Protein AF-A0A947USW7-F1 (afdb_monomer_lite)

pLDDT: mean 79.34, std 12.64, range [55.38, 96.12]

Sequence (102 aa):
MALHPYLFIAAAGLFPRIAQAAEPGRIDAFFGTLNAYLASVIFYDVFPGEPAMPFIVAWLIVGAVYLTFRFSFVNLRMMGHAFAVLRGKYRTADDKGEVSSF

Structure (mmCIF, N/CA/C/O backbone):
data_AF-A0A947USW7-F1
#
_entry.id   AF-A0A947USW7-F1
#
loop_
_atom_site.group_PDB
_atom_site.id
_atom_site.type_symbol
_atom_site.label_atom_id
_atom_site.label_alt_id
_atom_site.label_comp_id
_atom_site.label_asym_id
_atom_site.label_entity_id
_atom_site.label_seq_id
_atom_site.pdbx_PDB_ins_code
_atom_site.Cartn_x
_atom_site.Cartn_y
_atom_site.Cartn_z
_atom_site.occupancy
_atom_site.B_iso_or_equiv
_atom_site.auth_seq_id
_atom_site.auth_comp_id
_atom_site.auth_asym_id
_atom_site.auth_atom_id
_atom_site.pdbx_PDB_model_num
ATOM 1 N N . MET A 1 1 ? 36.532 47.144 -0.144 1.00 55.38 1 MET A N 1
ATOM 2 C CA . MET A 1 1 ? 35.428 46.281 0.331 1.00 55.38 1 MET A CA 1
ATOM 3 C C . MET A 1 1 ? 34.569 45.858 -0.867 1.00 55.38 1 MET A C 1
ATOM 5 O O . MET A 1 1 ? 33.548 46.476 -1.105 1.00 55.38 1 MET A O 1
ATOM 9 N N . ALA A 1 2 ? 35.015 44.891 -1.688 1.00 55.69 2 ALA A N 1
ATOM 10 C CA . ALA A 1 2 ? 34.257 44.421 -2.871 1.00 55.69 2 ALA A CA 1
ATOM 11 C C . ALA A 1 2 ? 34.684 43.024 -3.397 1.00 55.69 2 ALA A C 1
ATOM 13 O O . ALA A 1 2 ? 34.454 42.705 -4.556 1.00 55.69 2 ALA A O 1
ATOM 14 N N . LEU A 1 3 ? 35.332 42.186 -2.575 1.00 59.91 3 LEU A N 1
ATOM 15 C CA . LEU A 1 3 ? 35.918 40.903 -3.020 1.00 59.91 3 LEU A CA 1
ATOM 16 C C . LEU A 1 3 ? 35.117 39.651 -2.607 1.00 59.91 3 LEU A C 1
ATOM 18 O O . LEU A 1 3 ? 35.473 38.542 -2.979 1.00 59.91 3 LEU A O 1
ATOM 22 N N . HIS A 1 4 ? 34.007 39.814 -1.882 1.00 64.25 4 HIS A N 1
ATOM 23 C CA . HIS A 1 4 ? 33.208 38.702 -1.350 1.00 64.25 4 HIS A CA 1
ATOM 24 C C . HIS A 1 4 ? 32.132 38.067 -2.276 1.00 64.25 4 HIS A C 1
ATOM 26 O O . HIS A 1 4 ? 31.791 36.908 -2.027 1.00 64.25 4 HIS A O 1
ATOM 32 N N . PRO A 1 5 ? 31.572 38.726 -3.321 1.00 62.72 5 PRO A N 1
ATOM 33 C CA . PRO A 1 5 ? 30.439 38.153 -4.066 1.00 62.72 5 PRO A CA 1
ATOM 34 C C . PRO A 1 5 ? 30.845 37.021 -5.025 1.00 62.72 5 PRO A C 1
ATOM 36 O O . PRO A 1 5 ? 30.076 36.087 -5.241 1.00 62.72 5 PRO A O 1
ATOM 39 N N . TYR A 1 6 ? 32.075 37.044 -5.549 1.00 65.38 6 TYR A N 1
ATOM 40 C CA . TYR A 1 6 ? 32.570 36.017 -6.473 1.00 65.38 6 TYR A CA 1
ATOM 41 C C . TYR A 1 6 ? 32.886 34.683 -5.783 1.00 65.38 6 TYR A C 1
ATOM 43 O O . TYR A 1 6 ? 32.704 33.628 -6.384 1.00 65.38 6 TYR A O 1
ATOM 51 N N . LEU A 1 7 ? 33.287 34.711 -4.507 1.00 65.25 7 LEU A N 1
ATOM 52 C CA . LEU A 1 7 ? 33.501 33.503 -3.700 1.00 65.25 7 LEU A CA 1
ATOM 53 C C . LEU A 1 7 ? 32.198 32.728 -3.472 1.00 65.25 7 LEU A C 1
ATOM 55 O O . LEU A 1 7 ? 32.205 31.501 -3.483 1.00 65.25 7 LEU A O 1
ATOM 59 N N . PHE A 1 8 ? 31.075 33.435 -3.319 1.00 62.22 8 PHE A N 1
ATOM 60 C CA . PHE A 1 8 ? 29.766 32.813 -3.118 1.00 62.22 8 PHE A CA 1
ATOM 61 C C . PHE A 1 8 ? 29.252 32.137 -4.400 1.00 62.22 8 PHE A C 1
ATOM 63 O O . PHE A 1 8 ? 28.733 31.025 -4.348 1.00 62.22 8 PHE A O 1
ATOM 70 N N . ILE A 1 9 ? 29.470 32.763 -5.563 1.00 65.75 9 ILE A N 1
ATOM 71 C CA . ILE A 1 9 ? 29.118 32.195 -6.877 1.00 65.75 9 ILE A CA 1
ATOM 72 C C . ILE A 1 9 ? 30.019 30.997 -7.220 1.00 65.75 9 ILE A C 1
ATOM 74 O O . ILE A 1 9 ? 29.527 29.970 -7.690 1.00 65.75 9 ILE A O 1
ATOM 78 N N . ALA A 1 10 ? 31.320 31.084 -6.929 1.00 65.25 10 ALA A N 1
ATOM 79 C CA . ALA A 1 10 ? 32.250 29.971 -7.113 1.00 65.25 10 ALA A CA 1
ATOM 80 C C . ALA A 1 10 ? 31.905 28.776 -6.204 1.00 65.25 10 ALA A C 1
ATOM 82 O O . ALA A 1 10 ? 31.890 27.639 -6.672 1.00 65.25 10 ALA A O 1
ATOM 83 N N . ALA A 1 11 ? 31.557 29.022 -4.935 1.00 63.72 11 ALA A N 1
ATOM 84 C CA . ALA A 1 11 ? 31.110 27.981 -4.010 1.00 63.72 11 ALA A CA 1
ATOM 85 C C . ALA A 1 11 ? 29.785 27.338 -4.460 1.00 63.72 11 ALA A C 1
ATOM 87 O O . ALA A 1 11 ? 29.683 26.112 -4.477 1.00 63.72 11 ALA A O 1
ATOM 88 N N . ALA A 1 12 ? 28.803 28.131 -4.906 1.00 66.00 12 ALA A N 1
ATOM 89 C CA . ALA A 1 12 ? 27.515 27.635 -5.401 1.00 66.00 12 ALA A CA 1
ATOM 90 C C . ALA A 1 12 ? 27.641 26.737 -6.649 1.00 66.00 12 ALA A C 1
ATOM 92 O O . ALA A 1 12 ? 26.852 25.811 -6.813 1.00 66.00 12 ALA A O 1
ATOM 93 N N . GLY A 1 13 ? 28.646 26.965 -7.503 1.00 66.81 13 GLY A N 1
ATOM 94 C CA . GLY A 1 13 ? 28.968 26.078 -8.629 1.00 66.81 13 GLY A CA 1
ATOM 95 C C . GLY A 1 13 ? 29.746 24.815 -8.233 1.00 66.81 13 GLY A C 1
ATOM 96 O O . GLY A 1 13 ? 29.678 23.809 -8.940 1.00 66.81 13 GLY A O 1
ATOM 97 N N . LEU A 1 14 ? 30.459 24.845 -7.101 1.00 65.81 14 LEU A N 1
ATOM 98 C CA . LEU A 1 14 ? 31.251 23.724 -6.585 1.00 65.81 14 LEU A CA 1
ATOM 99 C C . LEU A 1 14 ? 30.395 22.721 -5.794 1.00 65.81 14 LEU A C 1
ATOM 101 O O . LEU A 1 14 ? 30.595 21.516 -5.919 1.00 65.81 14 LEU A O 1
ATOM 105 N N . PHE A 1 15 ? 29.404 23.196 -5.032 1.00 62.38 15 PHE A N 1
ATOM 106 C CA . PHE A 1 15 ? 28.475 22.356 -4.260 1.00 62.38 15 PHE A CA 1
ATOM 107 C C . PHE A 1 15 ? 27.801 21.228 -5.072 1.00 62.38 15 PHE A C 1
ATOM 109 O O . PHE A 1 15 ? 27.897 20.074 -4.650 1.00 62.38 15 PHE A O 1
ATOM 116 N N . PRO A 1 16 ? 27.182 21.482 -6.246 1.00 66.94 16 PRO A N 1
ATOM 117 C CA . PRO A 1 16 ? 26.586 20.415 -7.054 1.00 66.94 16 PRO A CA 1
ATOM 118 C C . PRO A 1 16 ? 27.631 19.448 -7.632 1.00 66.94 16 PRO A C 1
ATOM 120 O O . PRO A 1 16 ? 27.325 18.282 -7.861 1.00 66.94 16 PRO A O 1
ATOM 123 N N . ARG A 1 17 ? 28.884 19.890 -7.818 1.00 61.47 17 ARG A N 1
ATOM 124 C CA . ARG A 1 17 ? 29.983 19.044 -8.316 1.00 61.47 17 ARG A CA 1
ATOM 125 C C . ARG A 1 17 ? 30.504 18.081 -7.250 1.00 61.47 17 ARG A C 1
ATOM 127 O O . ARG A 1 17 ? 30.859 16.959 -7.589 1.00 61.47 17 ARG A O 1
ATOM 134 N N . ILE A 1 18 ? 30.508 18.491 -5.980 1.00 63.03 18 ILE A N 1
ATOM 135 C CA . ILE A 1 18 ? 30.887 17.630 -4.847 1.00 63.03 18 ILE A CA 1
ATOM 136 C C . ILE A 1 18 ? 29.738 16.664 -4.504 1.00 63.03 18 ILE A C 1
ATOM 138 O O . ILE A 1 18 ? 29.987 15.497 -4.216 1.00 63.03 18 ILE A O 1
ATOM 142 N N . ALA A 1 19 ? 28.481 17.112 -4.616 1.00 60.62 19 ALA A N 1
ATOM 143 C CA . ALA A 1 19 ? 27.301 16.260 -4.437 1.00 60.62 19 ALA A CA 1
ATOM 144 C C . ALA A 1 19 ? 27.177 15.165 -5.516 1.00 60.62 19 ALA A C 1
ATOM 146 O O . ALA A 1 19 ? 26.724 14.070 -5.210 1.00 60.62 19 ALA A O 1
ATOM 147 N N . GLN A 1 20 ? 27.624 15.433 -6.751 1.00 59.31 20 GLN A N 1
ATOM 148 C CA . GLN A 1 20 ? 27.728 14.425 -7.818 1.00 59.31 20 GLN A CA 1
ATOM 149 C C . GLN A 1 20 ? 28.918 13.459 -7.662 1.00 59.31 20 GLN A C 1
ATOM 151 O O . GLN A 1 20 ? 28.932 12.437 -8.339 1.00 59.31 20 GLN A O 1
ATOM 156 N N . ALA A 1 21 ? 29.916 13.785 -6.831 1.00 57.69 21 ALA A N 1
ATOM 157 C CA . ALA A 1 21 ? 31.139 12.992 -6.649 1.00 57.69 21 ALA A CA 1
ATOM 158 C C . ALA A 1 21 ? 31.119 12.092 -5.399 1.00 57.69 21 ALA A C 1
ATOM 160 O O . ALA A 1 21 ? 31.911 11.155 -5.300 1.00 57.69 21 ALA A O 1
ATOM 161 N N . ALA A 1 22 ? 30.222 12.345 -4.440 1.00 59.03 22 ALA A N 1
ATOM 162 C CA . ALA A 1 22 ? 29.776 11.287 -3.539 1.00 59.03 22 ALA A CA 1
ATOM 163 C C . ALA A 1 22 ? 29.033 10.291 -4.430 1.00 59.03 22 ALA A C 1
ATOM 165 O O . ALA A 1 22 ? 28.107 10.721 -5.089 1.00 59.03 22 ALA A O 1
ATOM 166 N N . GLU A 1 23 ? 29.489 9.043 -4.546 1.00 65.25 23 GLU A N 1
ATOM 167 C CA . GLU A 1 23 ? 29.075 8.070 -5.573 1.00 65.25 23 GLU A CA 1
ATOM 168 C C . GLU A 1 23 ? 27.777 7.314 -5.205 1.00 65.25 23 GLU A C 1
ATOM 170 O O . GLU A 1 23 ? 27.851 6.255 -4.570 1.00 65.25 23 GLU A O 1
ATOM 175 N N . PRO A 1 24 ? 26.579 7.761 -5.633 1.00 62.31 24 PRO A N 1
ATOM 176 C CA . PRO A 1 24 ? 25.394 6.921 -5.649 1.00 62.31 24 PRO A CA 1
ATOM 177 C C . PRO A 1 24 ? 25.412 5.974 -6.863 1.00 62.31 24 PRO A C 1
ATOM 179 O O . PRO A 1 24 ? 24.736 4.957 -6.837 1.00 62.31 24 PRO A O 1
ATOM 182 N N . GLY A 1 25 ? 26.269 6.194 -7.872 1.00 72.44 25 GLY A N 1
ATOM 183 C CA . GLY A 1 25 ? 26.215 5.497 -9.165 1.00 72.44 25 GLY A CA 1
ATOM 184 C C . GLY A 1 25 ? 26.252 3.963 -9.106 1.00 72.44 25 GLY A C 1
ATOM 185 O O . GLY A 1 25 ? 25.488 3.304 -9.810 1.00 72.44 25 GLY A O 1
ATOM 186 N N . ARG A 1 26 ? 27.082 3.356 -8.245 1.00 80.94 26 ARG A N 1
ATOM 187 C CA . ARG A 1 26 ? 27.115 1.883 -8.098 1.00 80.94 26 ARG A CA 1
ATOM 188 C C . ARG A 1 26 ? 25.898 1.337 -7.350 1.00 80.94 26 ARG A C 1
ATOM 190 O O . ARG A 1 26 ? 25.435 0.240 -7.658 1.00 80.94 26 ARG A O 1
ATOM 197 N N . ILE A 1 27 ? 25.408 2.086 -6.365 1.00 86.94 27 ILE A N 1
ATOM 198 C CA . ILE A 1 27 ? 24.217 1.724 -5.595 1.00 86.94 27 ILE A CA 1
ATOM 199 C C . ILE A 1 27 ? 22.994 1.853 -6.510 1.00 86.94 27 ILE A C 1
ATOM 201 O O . ILE A 1 27 ? 22.254 0.887 -6.672 1.00 86.94 27 ILE A O 1
ATOM 205 N N . ASP A 1 28 ? 22.862 2.973 -7.213 1.00 89.19 28 ASP A N 1
ATOM 206 C CA . ASP A 1 28 ? 21.810 3.236 -8.192 1.00 89.19 28 ASP A CA 1
ATOM 207 C C . ASP A 1 28 ? 21.794 2.197 -9.318 1.00 89.19 28 ASP A C 1
ATOM 209 O O . ASP A 1 28 ? 20.727 1.723 -9.693 1.00 89.19 28 ASP A O 1
ATOM 213 N N . ALA A 1 29 ? 22.956 1.779 -9.835 1.00 88.94 29 ALA A N 1
ATOM 214 C CA . ALA A 1 29 ? 23.034 0.746 -10.871 1.00 88.94 29 ALA A CA 1
ATOM 215 C C . ALA A 1 29 ? 22.584 -0.638 -10.364 1.00 88.94 29 ALA A C 1
ATOM 217 O O . ALA A 1 29 ? 21.866 -1.363 -11.063 1.00 88.94 29 ALA A O 1
ATOM 218 N N . PHE A 1 30 ? 22.974 -1.004 -9.138 1.00 90.31 30 PHE A N 1
ATOM 219 C CA . PHE A 1 30 ? 22.534 -2.245 -8.498 1.00 90.31 30 PHE A CA 1
ATOM 220 C C . PHE A 1 30 ? 21.021 -2.236 -8.253 1.00 90.31 30 PHE A C 1
ATOM 222 O O . PHE A 1 30 ? 20.315 -3.144 -8.700 1.00 90.31 30 PHE A O 1
ATOM 229 N N . PHE A 1 31 ? 20.509 -1.183 -7.611 1.00 92.06 31 PHE A N 1
ATOM 230 C CA . PHE A 1 31 ? 19.078 -1.025 -7.360 1.00 92.06 31 PHE A CA 1
ATOM 231 C C . PHE A 1 31 ? 18.281 -0.884 -8.657 1.00 92.06 31 PHE A C 1
ATOM 233 O O . PHE A 1 31 ? 17.185 -1.425 -8.738 1.00 92.06 31 PHE A O 1
ATOM 240 N N . GLY A 1 32 ? 18.830 -0.251 -9.692 1.00 92.50 32 GLY A N 1
ATOM 241 C CA . GLY A 1 32 ? 18.217 -0.158 -11.015 1.00 92.50 32 GLY A CA 1
ATOM 242 C C . GLY A 1 32 ? 18.056 -1.525 -11.679 1.00 92.50 32 GLY A C 1
ATOM 243 O O . GLY A 1 32 ? 16.982 -1.833 -12.190 1.00 92.50 32 GLY A O 1
ATOM 244 N N . THR A 1 33 ? 19.080 -2.380 -11.602 1.00 93.06 33 THR A N 1
ATOM 245 C CA . THR A 1 33 ? 19.028 -3.753 -12.138 1.00 93.06 33 THR A CA 1
ATOM 246 C C . THR A 1 33 ? 18.009 -4.609 -11.388 1.00 93.06 33 THR A C 1
ATOM 248 O O . THR A 1 33 ? 17.192 -5.292 -12.008 1.00 93.06 33 THR A O 1
ATOM 251 N N . LEU A 1 34 ? 18.014 -4.545 -10.052 1.00 92.19 34 LEU A N 1
ATOM 252 C CA . LEU A 1 34 ? 17.019 -5.242 -9.238 1.00 92.19 34 LEU A CA 1
ATOM 253 C C . LEU A 1 34 ? 15.609 -4.733 -9.529 1.00 92.19 34 LEU A C 1
ATOM 255 O O . LEU A 1 34 ? 14.703 -5.530 -9.754 1.00 92.19 34 LEU A O 1
ATOM 259 N N . ASN A 1 35 ? 15.427 -3.415 -9.567 1.00 94.00 35 ASN A N 1
ATOM 260 C CA . ASN A 1 35 ? 14.136 -2.804 -9.836 1.00 94.00 35 ASN A CA 1
ATOM 261 C C . ASN A 1 35 ? 13.617 -3.189 -11.223 1.00 94.00 35 ASN A C 1
ATOM 263 O O . ASN A 1 35 ? 12.437 -3.477 -11.347 1.00 94.00 35 ASN A O 1
ATOM 267 N N . ALA A 1 36 ? 14.472 -3.275 -12.245 1.00 92.00 36 ALA A N 1
ATOM 268 C CA . ALA A 1 36 ? 14.064 -3.730 -13.573 1.00 92.00 36 ALA A CA 1
ATOM 269 C C . ALA A 1 36 ? 13.525 -5.172 -13.556 1.00 92.00 36 ALA A C 1
ATOM 271 O O . ALA A 1 36 ? 12.503 -5.459 -14.183 1.00 92.00 36 ALA A O 1
ATOM 272 N N . TYR A 1 37 ? 14.170 -6.067 -12.801 1.00 92.81 37 TYR A N 1
ATOM 273 C CA . TYR A 1 37 ? 13.708 -7.447 -12.642 1.00 92.81 37 TYR A CA 1
ATOM 274 C C . TYR A 1 37 ? 12.412 -7.539 -11.826 1.00 92.81 37 TYR A C 1
ATOM 276 O O . TYR A 1 37 ? 11.491 -8.261 -12.195 1.00 92.81 37 TYR A O 1
ATOM 284 N N . LEU A 1 38 ? 12.307 -6.795 -10.723 1.00 92.19 38 LEU A N 1
ATOM 285 C CA . LEU A 1 38 ? 11.086 -6.771 -9.918 1.00 92.19 38 LEU A CA 1
ATOM 286 C C . LEU A 1 38 ? 9.926 -6.157 -10.705 1.00 92.19 38 LEU A C 1
ATOM 288 O O . LEU A 1 38 ? 8.814 -6.679 -10.662 1.00 92.19 38 LEU A O 1
ATOM 292 N N . ALA A 1 39 ? 10.183 -5.077 -11.442 1.00 90.81 39 ALA A N 1
ATOM 293 C CA . ALA A 1 39 ? 9.170 -4.376 -12.209 1.00 90.81 39 ALA A CA 1
ATOM 294 C C . ALA A 1 39 ? 8.572 -5.264 -13.304 1.00 90.81 39 ALA A C 1
ATOM 296 O O . ALA A 1 39 ? 7.357 -5.252 -13.481 1.00 90.81 39 ALA A O 1
ATOM 297 N N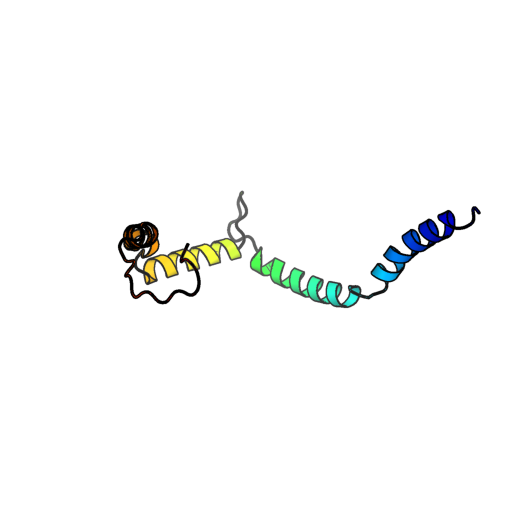 . SER A 1 40 ? 9.383 -6.075 -13.990 1.00 90.12 40 SER A N 1
ATOM 298 C CA . SER A 1 40 ? 8.879 -6.974 -15.034 1.00 90.12 40 SER A CA 1
ATOM 299 C C . SER A 1 40 ? 7.930 -8.048 -14.495 1.00 90.12 40 SER A C 1
ATOM 301 O O . SER A 1 40 ? 7.007 -8.442 -15.199 1.00 90.12 40 SER A O 1
ATOM 303 N N . VAL A 1 41 ? 8.117 -8.490 -13.247 1.00 90.31 41 VAL A N 1
ATOM 304 C CA . VAL A 1 41 ? 7.262 -9.494 -12.594 1.00 90.31 41 VAL A CA 1
ATOM 305 C C . VAL A 1 41 ? 6.032 -8.850 -11.947 1.00 90.31 41 VAL A C 1
ATOM 307 O O . VAL A 1 41 ? 4.911 -9.315 -12.133 1.00 90.31 41 VAL A O 1
ATOM 310 N N . ILE A 1 42 ? 6.224 -7.774 -11.180 1.00 90.56 42 ILE A N 1
ATOM 311 C CA . ILE A 1 42 ? 5.175 -7.113 -10.382 1.00 90.56 42 ILE A CA 1
ATOM 312 C C . ILE A 1 42 ? 4.200 -6.340 -11.279 1.00 90.56 42 ILE A C 1
ATOM 314 O O . ILE A 1 42 ? 2.991 -6.351 -11.024 1.00 90.56 42 ILE A O 1
ATOM 318 N N . PHE A 1 43 ? 4.716 -5.694 -12.330 1.00 90.69 43 PHE A N 1
ATOM 319 C CA . PHE A 1 43 ? 3.930 -4.939 -13.310 1.00 90.69 43 PHE A CA 1
ATOM 320 C C . PHE A 1 43 ? 3.661 -5.722 -14.597 1.00 90.69 43 PHE A C 1
ATOM 322 O O . PHE A 1 43 ? 3.268 -5.127 -15.598 1.00 90.69 43 PHE A O 1
ATOM 329 N N . TYR A 1 44 ? 3.832 -7.047 -14.576 1.00 89.88 44 TYR A N 1
ATOM 330 C CA . TYR A 1 44 ? 3.327 -7.899 -15.646 1.00 89.88 44 TYR A CA 1
ATOM 331 C C . TYR A 1 44 ? 1.808 -7.728 -15.761 1.00 89.88 44 TYR A C 1
ATOM 333 O O . TYR A 1 44 ? 1.098 -7.844 -14.759 1.00 89.88 44 TYR A O 1
ATOM 341 N N . ASP A 1 45 ? 1.314 -7.438 -16.962 1.00 89.19 45 ASP A N 1
ATOM 342 C CA . ASP A 1 45 ? -0.117 -7.284 -17.207 1.00 89.19 45 ASP A CA 1
ATOM 343 C C . ASP A 1 45 ? -0.788 -8.657 -17.286 1.00 89.19 45 ASP A C 1
ATOM 345 O O . ASP A 1 45 ? -0.464 -9.480 -18.145 1.00 89.19 45 ASP A O 1
ATOM 349 N N . VAL A 1 46 ? -1.712 -8.913 -16.363 1.00 86.06 46 VAL A N 1
ATOM 350 C CA . VAL A 1 46 ? -2.448 -10.183 -16.295 1.00 86.06 46 VAL A CA 1
ATOM 351 C C . VAL A 1 46 ? -3.745 -10.170 -17.093 1.00 86.06 46 VAL A C 1
ATOM 353 O O . VAL A 1 46 ? -4.314 -11.239 -17.324 1.00 86.06 46 VAL A O 1
ATOM 356 N N . PHE A 1 47 ? -4.235 -8.998 -17.503 1.00 82.62 47 PHE A N 1
ATOM 357 C CA . PHE A 1 47 ? -5.485 -8.878 -18.242 1.00 82.62 47 PHE A CA 1
ATOM 358 C C . PHE A 1 47 ? -5.244 -8.096 -19.535 1.00 82.62 47 PHE A C 1
ATOM 360 O O . PHE A 1 47 ? -5.227 -6.870 -19.496 1.00 82.62 47 PHE A O 1
ATOM 367 N N . PRO A 1 48 ? -5.070 -8.775 -20.688 1.00 72.50 48 PRO A N 1
ATOM 368 C CA . PRO A 1 48 ? -4.826 -8.093 -21.952 1.00 72.50 48 PRO A CA 1
ATOM 369 C C . PRO A 1 48 ? -6.082 -7.313 -22.378 1.00 72.50 48 PRO A C 1
ATOM 371 O O . PRO A 1 48 ? -7.012 -7.868 -22.963 1.00 72.50 48 PRO A O 1
ATOM 374 N N . GLY A 1 49 ? -6.112 -6.022 -22.053 1.00 76.06 49 GLY A N 1
ATOM 375 C CA . GLY A 1 49 ? -7.191 -5.081 -22.345 1.00 76.06 49 GLY A CA 1
ATOM 376 C C . GLY A 1 49 ? -6.933 -3.731 -21.671 1.00 76.06 49 GLY A C 1
ATOM 377 O O . GLY A 1 49 ? -6.141 -3.644 -20.741 1.00 76.06 49 GLY A O 1
ATOM 378 N N . GLU A 1 50 ? -7.582 -2.660 -22.132 1.00 80.00 50 GLU A N 1
ATOM 379 C CA . GLU A 1 50 ? -7.565 -1.393 -21.394 1.00 80.00 50 GLU A CA 1
ATOM 380 C C . GLU A 1 50 ? -8.703 -1.370 -20.362 1.00 80.00 50 GLU A C 1
ATOM 382 O O . GLU A 1 50 ? -9.857 -1.607 -20.733 1.00 80.00 50 GLU A O 1
ATOM 387 N N . PRO A 1 51 ? -8.424 -1.060 -19.082 1.00 78.88 51 PRO A N 1
ATOM 388 C CA . PRO A 1 51 ? -7.125 -0.697 -18.502 1.00 78.88 51 PRO A CA 1
ATOM 389 C C . PRO A 1 51 ? -6.232 -1.910 -18.174 1.00 78.88 51 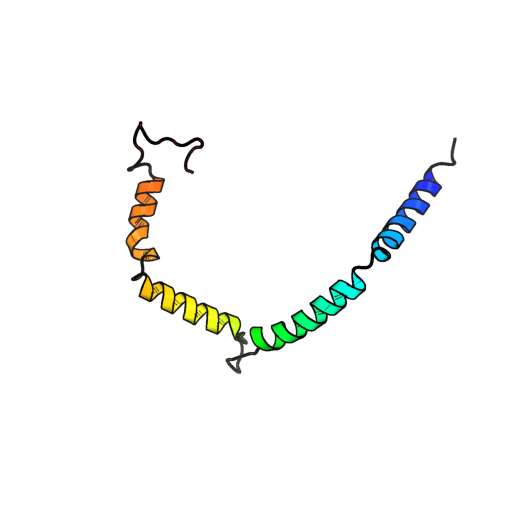PRO A C 1
ATOM 391 O O . PRO A 1 51 ? -6.721 -2.919 -17.669 1.00 78.88 51 PRO A O 1
ATOM 394 N N . ALA A 1 52 ? -4.917 -1.758 -18.380 1.00 79.88 52 ALA A N 1
ATOM 395 C CA . ALA A 1 52 ? -3.918 -2.752 -17.983 1.00 79.88 52 ALA A CA 1
ATOM 396 C C . ALA A 1 52 ? -4.000 -3.016 -16.472 1.00 79.88 52 ALA A C 1
ATOM 398 O O . ALA A 1 52 ? -4.038 -2.070 -15.673 1.00 79.88 52 ALA A O 1
ATOM 399 N N . MET A 1 53 ? -4.008 -4.289 -16.069 1.00 87.62 53 MET A N 1
ATOM 400 C CA . MET A 1 53 ? -4.074 -4.681 -14.661 1.00 87.62 53 MET A CA 1
ATOM 401 C C . MET A 1 53 ? -2.740 -5.312 -14.246 1.00 87.62 53 MET A C 1
ATOM 403 O O . MET A 1 53 ? -2.494 -6.477 -14.562 1.00 87.62 53 MET A O 1
ATOM 407 N N . PRO A 1 54 ? -1.884 -4.590 -13.495 1.00 90.75 54 PRO A N 1
ATOM 408 C CA . PRO A 1 54 ? -0.643 -5.156 -12.979 1.00 90.75 54 PRO A CA 1
ATOM 409 C C . PRO A 1 54 ? -0.903 -6.395 -12.112 1.00 90.75 54 PRO A C 1
ATOM 411 O O . PRO A 1 54 ? -1.812 -6.389 -11.275 1.00 90.75 54 PRO A O 1
ATOM 414 N N . PHE A 1 55 ? -0.064 -7.423 -12.237 1.00 92.00 55 PHE A N 1
ATOM 415 C CA . PHE A 1 55 ? -0.133 -8.656 -11.444 1.00 92.00 55 PHE A CA 1
ATOM 416 C C . PHE A 1 55 ? -0.257 -8.388 -9.939 1.00 92.00 55 PHE A C 1
ATOM 418 O O . PHE A 1 55 ? -1.066 -9.017 -9.252 1.00 92.00 55 PHE A O 1
ATOM 425 N N . ILE A 1 56 ? 0.494 -7.411 -9.422 1.00 93.94 56 ILE A N 1
ATOM 426 C CA . ILE A 1 56 ? 0.435 -7.047 -8.004 1.00 93.94 56 ILE A CA 1
ATOM 427 C C . ILE A 1 56 ? -0.963 -6.612 -7.559 1.00 93.94 56 ILE A C 1
ATOM 429 O O . ILE A 1 56 ? -1.377 -6.947 -6.454 1.00 93.94 56 ILE A O 1
ATOM 433 N N . VAL A 1 57 ? -1.725 -5.926 -8.413 1.00 93.38 57 VAL A N 1
ATOM 434 C CA . VAL A 1 57 ? -3.095 -5.503 -8.095 1.00 93.38 57 VAL A CA 1
ATOM 435 C C . VAL A 1 57 ? -3.994 -6.726 -7.949 1.00 93.38 57 VAL A C 1
ATOM 437 O O . VAL A 1 57 ? -4.713 -6.840 -6.958 1.00 93.38 57 VAL A O 1
ATOM 440 N N . ALA A 1 58 ? -3.898 -7.682 -8.877 1.00 92.19 58 ALA A N 1
ATOM 441 C CA . ALA A 1 58 ? -4.639 -8.938 -8.796 1.00 92.19 58 ALA A CA 1
ATOM 442 C C . ALA A 1 58 ? -4.297 -9.717 -7.515 1.00 92.19 58 ALA A C 1
ATOM 444 O O . ALA A 1 58 ? -5.191 -10.181 -6.805 1.00 92.19 58 ALA A O 1
ATOM 445 N N . TRP A 1 59 ? -3.009 -9.797 -7.170 1.00 94.56 59 TRP A N 1
ATOM 446 C CA . TRP A 1 59 ? -2.544 -10.437 -5.940 1.00 94.56 59 TRP A CA 1
ATOM 447 C C . TRP A 1 59 ? -3.088 -9.755 -4.676 1.00 94.56 59 TRP A C 1
ATOM 449 O O . TRP A 1 59 ? -3.551 -10.426 -3.7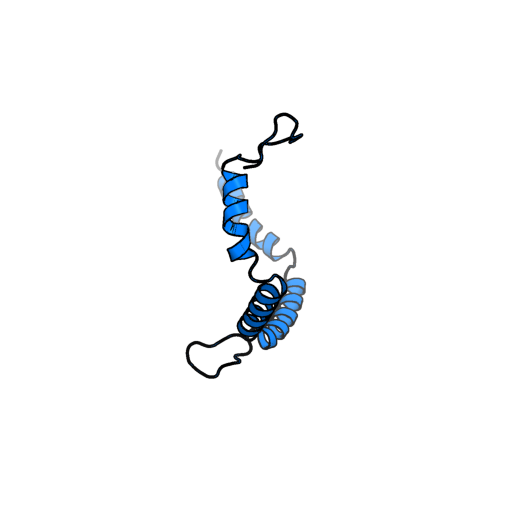50 1.00 94.56 59 TRP A O 1
ATOM 459 N N . LEU A 1 60 ? -3.093 -8.420 -4.643 1.00 95.31 60 LEU A N 1
ATOM 460 C CA . LEU A 1 60 ? -3.644 -7.652 -3.526 1.00 95.31 60 LEU A CA 1
ATOM 461 C C . LEU A 1 60 ? -5.156 -7.844 -3.383 1.00 95.31 60 LEU A C 1
ATOM 463 O O . LEU A 1 60 ? -5.637 -7.941 -2.256 1.00 95.31 60 LEU A O 1
ATOM 467 N N . ILE A 1 61 ? -5.899 -7.962 -4.487 1.00 94.56 61 ILE A N 1
ATOM 468 C CA . ILE A 1 61 ? -7.334 -8.285 -4.451 1.00 94.56 61 ILE A CA 1
ATOM 469 C C . ILE A 1 61 ? -7.545 -9.666 -3.828 1.00 94.56 61 ILE A C 1
ATOM 471 O O . ILE A 1 61 ? -8.363 -9.802 -2.920 1.00 94.56 61 ILE A O 1
ATOM 475 N N . VAL A 1 62 ? -6.781 -10.677 -4.249 1.00 95.62 62 VAL A N 1
ATOM 476 C CA . VAL A 1 62 ? -6.852 -12.026 -3.660 1.00 95.62 62 VAL A CA 1
ATOM 477 C C . VAL A 1 62 ? -6.563 -11.978 -2.158 1.00 95.62 62 VAL A C 1
ATOM 479 O O . VAL A 1 62 ? -7.328 -12.536 -1.368 1.00 95.62 62 VAL A O 1
ATOM 482 N N . GLY A 1 63 ? -5.513 -11.263 -1.746 1.00 96.12 63 GLY A N 1
ATOM 483 C CA . GLY A 1 63 ? -5.180 -11.062 -0.336 1.00 96.12 63 GLY A CA 1
ATOM 484 C C . GLY A 1 63 ? -6.293 -10.356 0.442 1.00 96.12 63 GLY A C 1
ATOM 485 O O . GLY A 1 63 ? -6.685 -10.815 1.515 1.00 96.12 63 GLY A O 1
ATOM 486 N N . ALA A 1 64 ? -6.855 -9.281 -0.112 1.00 94.12 64 ALA A N 1
ATOM 487 C CA . ALA A 1 64 ? -7.952 -8.537 0.497 1.00 94.12 64 ALA A CA 1
ATOM 488 C C . ALA A 1 64 ? -9.200 -9.411 0.661 1.00 94.12 64 ALA A C 1
ATOM 490 O O . ALA A 1 64 ? -9.812 -9.412 1.729 1.00 94.12 64 ALA A O 1
ATOM 491 N N . VAL A 1 65 ? -9.550 -10.198 -0.355 1.00 95.31 65 VAL A N 1
ATOM 492 C CA . VAL A 1 65 ? -10.689 -11.119 -0.321 1.00 95.31 65 VAL A CA 1
ATOM 493 C C . VAL A 1 65 ? -10.460 -12.214 0.723 1.00 95.31 65 VAL A C 1
ATOM 495 O O . VAL A 1 65 ? -11.316 -12.426 1.585 1.00 95.31 65 VAL A O 1
ATOM 498 N N . TYR A 1 66 ? -9.290 -12.856 0.713 1.00 95.19 66 TYR A N 1
ATOM 499 C CA . TYR A 1 66 ? -8.936 -13.888 1.687 1.00 95.19 66 TYR A CA 1
ATOM 500 C C . TYR A 1 66 ? -8.998 -13.365 3.127 1.00 95.19 66 TYR A C 1
ATOM 502 O O . TYR A 1 66 ? -9.654 -13.975 3.971 1.00 95.19 66 TYR A O 1
ATOM 510 N N . LEU A 1 67 ? -8.372 -12.219 3.411 1.00 93.00 67 LEU A N 1
ATOM 511 C CA . LEU A 1 67 ? -8.393 -11.608 4.743 1.00 93.00 67 LEU A CA 1
ATOM 512 C C . LEU A 1 67 ? -9.810 -11.190 5.152 1.00 93.00 67 LEU A C 1
ATOM 514 O O . LEU A 1 67 ? -10.203 -11.387 6.302 1.00 93.00 67 LEU A O 1
ATOM 518 N N . THR A 1 68 ? -10.602 -10.672 4.213 1.00 91.56 68 THR A N 1
ATOM 519 C CA . THR A 1 68 ? -11.996 -10.277 4.459 1.00 91.56 68 THR A CA 1
ATOM 520 C C . THR A 1 68 ? -12.844 -11.466 4.903 1.00 91.56 68 THR A C 1
ATOM 522 O O . THR A 1 68 ? -13.549 -11.375 5.914 1.00 91.56 68 THR A O 1
ATOM 525 N N . PHE A 1 69 ? -12.735 -12.602 4.208 1.00 92.88 69 PHE A N 1
ATOM 526 C CA . PHE A 1 69 ? -13.436 -13.827 4.591 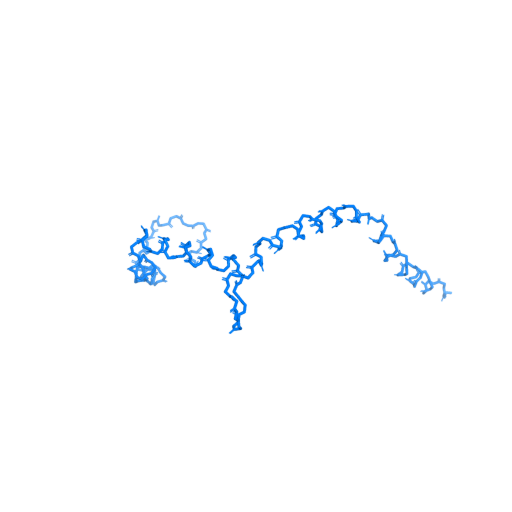1.00 92.88 69 PHE A CA 1
ATOM 527 C C . PHE A 1 69 ? -12.859 -14.450 5.862 1.00 92.88 69 PHE A C 1
ATOM 529 O O . PHE A 1 69 ? -13.618 -14.855 6.743 1.00 92.88 69 PHE A O 1
ATOM 536 N N . ARG A 1 70 ? -11.530 -14.479 6.012 1.00 92.00 70 ARG A N 1
ATOM 537 C CA . ARG A 1 70 ? -10.864 -15.050 7.191 1.00 92.00 70 ARG A CA 1
ATOM 538 C C . ARG A 1 70 ? -11.203 -14.301 8.479 1.00 92.00 70 ARG A C 1
ATOM 540 O O . ARG A 1 70 ? -11.251 -14.927 9.541 1.00 92.00 70 ARG A O 1
ATOM 547 N N . PHE A 1 71 ? -11.432 -12.994 8.403 1.00 90.88 71 PHE A N 1
ATOM 548 C CA . PHE A 1 71 ? -11.882 -12.174 9.528 1.00 90.88 71 PHE A CA 1
ATOM 549 C C . PHE A 1 71 ? -13.406 -12.013 9.594 1.00 90.88 71 PHE A C 1
ATOM 551 O O . PHE A 1 71 ? -13.894 -11.194 10.373 1.00 90.88 71 PHE A O 1
ATOM 558 N N . SER A 1 72 ? -14.165 -12.780 8.804 1.00 87.81 72 SER A N 1
ATOM 559 C CA . SER A 1 72 ? -15.633 -12.772 8.794 1.00 87.81 72 SER A CA 1
ATOM 560 C C . SER A 1 72 ? -16.222 -11.359 8.684 1.00 87.81 72 SER A C 1
ATOM 562 O O . SER A 1 72 ? -17.132 -10.998 9.432 1.00 87.81 72 SER A O 1
ATOM 564 N N . PHE A 1 73 ? -15.669 -10.537 7.783 1.00 87.44 73 PHE A N 1
ATOM 565 C CA . PHE A 1 73 ? -16.081 -9.144 7.566 1.00 87.44 73 PHE A CA 1
ATOM 566 C C . PHE A 1 73 ? -16.026 -8.273 8.836 1.00 87.44 73 PHE A C 1
ATOM 568 O O . PHE A 1 73 ? -16.888 -7.419 9.062 1.00 87.44 73 PHE A O 1
ATOM 575 N N . VAL A 1 74 ? -14.992 -8.451 9.672 1.00 87.19 74 VAL A N 1
ATOM 576 C CA . VAL A 1 74 ? -14.794 -7.655 10.899 1.00 87.19 74 VAL A CA 1
ATOM 577 C C . VAL A 1 74 ? -14.853 -6.144 10.656 1.00 87.19 74 VAL A C 1
ATOM 579 O O . VAL A 1 74 ? -15.426 -5.439 11.481 1.00 87.19 74 VAL A O 1
ATOM 582 N N . ASN A 1 75 ? -14.365 -5.659 9.507 1.00 82.44 75 ASN A N 1
ATOM 583 C CA . ASN A 1 75 ? -14.431 -4.244 9.121 1.00 82.44 75 ASN A CA 1
ATOM 584 C C . ASN A 1 75 ? -15.869 -3.697 9.145 1.00 82.44 75 ASN A C 1
ATOM 586 O O . ASN A 1 75 ? -16.087 -2.566 9.564 1.00 82.44 75 ASN A O 1
ATOM 590 N N . LEU A 1 76 ? -16.858 -4.516 8.765 1.00 84.12 76 LEU A N 1
ATOM 591 C CA . LEU A 1 76 ? -18.275 -4.154 8.829 1.00 84.12 76 LEU A CA 1
ATOM 592 C C . LEU A 1 76 ? -18.868 -4.437 10.217 1.00 84.12 76 LEU A C 1
ATOM 594 O O . LEU A 1 76 ? -19.603 -3.614 10.760 1.00 84.12 76 LEU A O 1
ATOM 598 N N . ARG A 1 77 ? -18.528 -5.580 10.830 1.00 82.50 77 ARG A N 1
ATOM 599 C CA . ARG A 1 77 ? -19.113 -6.012 12.114 1.00 82.50 77 ARG A CA 1
ATOM 600 C C . ARG A 1 77 ? -18.674 -5.156 13.308 1.00 82.50 77 ARG A C 1
ATOM 602 O O . ARG A 1 77 ? -19.476 -4.890 14.198 1.00 82.50 77 ARG A O 1
ATOM 609 N N . MET A 1 78 ? -17.407 -4.747 13.358 1.00 84.31 78 MET A N 1
ATOM 610 C CA . MET A 1 78 ? -16.831 -3.976 14.470 1.00 84.31 78 MET A CA 1
ATOM 611 C C . MET A 1 78 ? -16.877 -2.463 14.258 1.00 84.31 78 MET A C 1
ATOM 613 O O . MET A 1 78 ? -16.511 -1.722 15.168 1.00 84.31 78 MET A O 1
ATOM 617 N N . MET A 1 79 ? -17.394 -1.988 13.123 1.00 87.25 79 MET A N 1
ATOM 618 C CA . MET A 1 79 ? -17.495 -0.556 12.835 1.00 87.25 79 MET A CA 1
ATOM 619 C C . MET A 1 79 ? -18.258 0.189 13.947 1.00 87.25 79 MET A C 1
ATOM 621 O O . MET A 1 79 ? -17.797 1.207 14.455 1.00 87.25 79 MET A O 1
ATOM 625 N N . GLY A 1 80 ? -19.375 -0.372 14.428 1.00 85.00 80 GLY A N 1
ATOM 626 C CA . GLY A 1 80 ? -20.147 0.204 15.538 1.00 85.00 80 GLY A CA 1
ATOM 627 C C . GLY A 1 80 ? -19.411 0.213 16.885 1.00 85.00 80 GLY A C 1
ATOM 628 O O . GLY A 1 80 ? -19.599 1.135 17.681 1.00 85.00 80 GLY A O 1
ATOM 629 N N . HIS A 1 81 ? -18.548 -0.778 17.134 1.00 84.81 81 HIS A N 1
ATOM 630 C CA . HIS A 1 81 ? -17.711 -0.817 18.333 1.00 84.81 81 HIS A CA 1
ATOM 631 C C . HIS A 1 81 ? -16.637 0.272 18.278 1.00 84.81 81 HIS A C 1
ATOM 633 O O . HIS A 1 81 ? -16.508 1.028 19.238 1.00 84.81 81 HIS A O 1
ATOM 639 N N . ALA A 1 82 ? -15.969 0.436 17.131 1.00 85.56 82 ALA A N 1
ATOM 640 C CA . ALA A 1 82 ? -15.024 1.528 16.911 1.00 85.56 82 ALA A CA 1
ATOM 641 C C . ALA A 1 82 ? -15.686 2.897 17.158 1.00 85.56 82 ALA A C 1
ATOM 643 O O . ALA A 1 82 ? -15.164 3.700 17.923 1.00 85.56 82 ALA A O 1
ATOM 644 N N . PHE A 1 83 ? -16.901 3.133 16.646 1.00 84.44 83 PHE A N 1
ATOM 645 C CA . PHE A 1 83 ? -17.648 4.366 16.940 1.00 84.44 83 PHE A CA 1
ATOM 646 C C . PHE A 1 83 ? -18.028 4.535 18.417 1.00 84.44 83 PHE A C 1
ATOM 648 O O . PHE A 1 83 ? -18.172 5.659 18.895 1.00 84.44 83 PHE A O 1
ATOM 655 N N . ALA A 1 84 ? -18.276 3.454 19.154 1.00 85.19 84 ALA A N 1
ATOM 656 C CA . ALA A 1 84 ? -18.553 3.533 20.586 1.00 85.19 84 ALA A CA 1
ATOM 657 C C . ALA A 1 84 ? -17.282 3.842 21.401 1.00 85.19 84 ALA A C 1
ATOM 659 O O . ALA A 1 84 ? -17.368 4.590 22.376 1.00 85.19 84 ALA A O 1
ATOM 660 N N . VAL A 1 85 ? -16.120 3.345 20.965 1.00 84.75 85 VAL A N 1
ATOM 661 C CA . VAL A 1 85 ? -14.803 3.708 21.515 1.00 84.75 85 VAL A CA 1
ATOM 662 C C . VAL A 1 85 ? -14.484 5.178 21.228 1.00 84.75 85 VAL A C 1
ATOM 664 O O . VAL A 1 85 ? -14.223 5.920 22.168 1.00 84.75 85 VAL A O 1
ATOM 667 N N . LEU A 1 86 ? -14.628 5.634 19.977 1.00 83.50 86 LEU A N 1
ATOM 668 C CA . LEU A 1 86 ? -14.391 7.034 19.582 1.00 83.50 86 LEU A CA 1
ATOM 669 C C . LEU A 1 86 ? -15.299 8.030 20.320 1.00 83.50 86 LEU A C 1
ATOM 671 O O . LEU A 1 86 ? -14.888 9.138 20.639 1.00 83.50 86 LEU A O 1
ATOM 675 N N . ARG A 1 87 ? -16.542 7.638 20.628 1.00 82.88 87 ARG A N 1
ATOM 676 C CA . ARG A 1 87 ? -17.469 8.453 21.435 1.00 82.88 87 ARG A CA 1
ATOM 677 C C . ARG A 1 87 ? -17.168 8.421 22.938 1.00 82.88 87 ARG A C 1
ATOM 679 O O . ARG A 1 87 ? -17.920 9.003 23.713 1.00 82.88 87 ARG A O 1
ATOM 686 N N . GLY A 1 88 ? -16.124 7.713 23.366 1.00 78.38 88 GLY A N 1
ATOM 687 C CA . GLY A 1 88 ? -15.717 7.631 24.767 1.00 78.38 88 GLY A CA 1
ATOM 688 C C . GLY A 1 88 ? -16.651 6.803 25.652 1.00 78.38 88 GLY A C 1
ATOM 689 O O . GLY A 1 88 ? -16.540 6.884 26.872 1.00 78.38 88 GLY A O 1
ATOM 690 N N . LYS A 1 89 ? -17.552 5.984 25.080 1.00 75.06 89 LYS A N 1
ATOM 691 C CA . LYS A 1 89 ? -18.505 5.157 25.854 1.00 75.06 89 LYS A CA 1
ATOM 692 C C . LYS A 1 89 ? -17.798 4.155 26.777 1.00 75.06 89 LYS A C 1
ATOM 694 O O . LYS A 1 89 ? -18.371 3.749 27.781 1.00 75.06 89 LYS A O 1
ATOM 699 N N . TYR A 1 90 ? -16.582 3.752 26.421 1.00 75.44 90 TYR A N 1
ATOM 700 C CA . TYR A 1 90 ? -15.784 2.781 27.170 1.00 75.44 90 TYR A CA 1
ATOM 701 C C . TYR A 1 90 ? -14.677 3.415 28.020 1.00 75.44 90 TYR A C 1
ATOM 703 O O . TYR A 1 90 ? -13.858 2.687 28.565 1.00 75.44 90 TYR A O 1
ATOM 711 N N . ARG A 1 91 ? -14.648 4.749 28.145 1.00 67.88 91 ARG A N 1
ATOM 712 C CA . ARG A 1 91 ? -13.636 5.450 28.939 1.00 67.88 91 ARG A CA 1
ATOM 713 C C . ARG A 1 91 ? -13.949 5.309 30.427 1.00 67.88 91 ARG A C 1
ATOM 715 O O . ARG A 1 91 ? -15.006 5.762 30.873 1.00 67.88 91 ARG A O 1
ATOM 722 N N . THR A 1 92 ? -13.036 4.725 31.191 1.00 70.62 92 THR A N 1
ATOM 723 C CA . THR A 1 92 ? -13.155 4.584 32.649 1.00 70.62 92 THR A CA 1
ATOM 724 C C . THR A 1 92 ? -12.163 5.512 33.344 1.00 70.62 92 THR A C 1
ATOM 726 O O . THR A 1 92 ? -11.098 5.813 32.819 1.00 70.62 92 THR A O 1
ATOM 729 N N . ALA A 1 93 ? -12.507 5.999 34.539 1.00 65.94 93 ALA A N 1
ATOM 730 C CA . ALA A 1 93 ? -11.653 6.913 35.304 1.00 65.94 93 ALA A CA 1
ATOM 731 C C . ALA A 1 93 ? -10.291 6.308 35.716 1.00 65.94 93 ALA A C 1
ATOM 733 O O . ALA A 1 93 ? -9.402 7.051 36.116 1.00 65.94 93 ALA A O 1
ATOM 734 N N . ASP A 1 94 ? -10.140 4.985 35.606 1.00 68.31 94 ASP A N 1
ATOM 735 C CA . ASP A 1 94 ? -8.932 4.219 35.938 1.00 68.31 94 ASP A CA 1
ATOM 736 C C . ASP A 1 94 ? -8.082 3.860 34.695 1.00 68.31 94 ASP A C 1
ATOM 738 O O . ASP A 1 94 ? -7.075 3.159 34.804 1.00 68.31 94 ASP A O 1
ATOM 742 N N . ASP A 1 95 ? -8.464 4.334 33.498 1.00 68.00 95 ASP A N 1
ATOM 743 C CA . ASP A 1 95 ? -7.696 4.104 32.270 1.00 68.00 95 ASP A CA 1
ATOM 744 C C . ASP A 1 95 ? -6.353 4.858 32.344 1.00 68.00 95 ASP A C 1
ATOM 746 O O . ASP A 1 95 ? -6.277 6.077 32.165 1.00 68.00 95 ASP A O 1
ATOM 750 N N . LYS A 1 96 ? -5.265 4.126 32.612 1.00 65.69 96 LYS A N 1
ATOM 751 C CA . LYS A 1 96 ? -3.895 4.661 32.644 1.00 65.69 96 LYS A CA 1
ATOM 752 C C . LYS A 1 96 ? -3.372 4.911 31.227 1.00 65.69 96 LYS A C 1
ATOM 754 O O . LYS A 1 96 ? -2.712 4.055 30.644 1.00 65.69 96 LYS A O 1
ATOM 759 N N . GLY A 1 97 ? -3.661 6.088 30.679 1.00 66.31 97 GLY A N 1
ATOM 760 C CA . GLY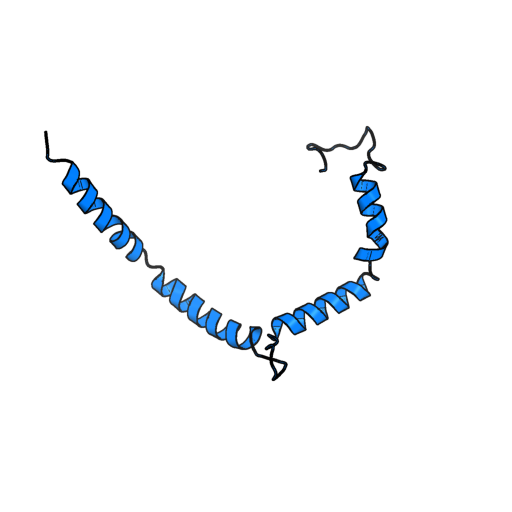 A 1 97 ? -3.064 6.585 29.438 1.00 66.31 97 GLY A CA 1
ATOM 761 C C . GLY A 1 97 ? -2.113 7.751 29.705 1.00 66.31 97 GLY A C 1
ATOM 762 O O . GLY A 1 97 ? -2.516 8.744 30.303 1.00 66.31 97 GLY A O 1
ATOM 763 N N . GLU A 1 98 ? -0.863 7.662 29.241 1.00 67.50 98 GLU A N 1
ATOM 764 C CA . GLU A 1 98 ? 0.101 8.779 29.313 1.00 67.50 98 GLU A CA 1
ATOM 765 C C . GLU A 1 98 ? -0.202 9.893 28.291 1.00 67.50 98 GLU A C 1
ATOM 767 O O . GLU A 1 98 ? 0.332 10.995 28.378 1.00 67.50 98 GLU A O 1
ATOM 772 N N . VAL A 1 99 ? -1.110 9.632 27.347 1.00 69.25 99 VAL A N 1
ATOM 773 C CA . VAL A 1 99 ? -1.623 10.586 26.359 1.00 69.25 99 VAL A CA 1
ATOM 774 C C . VAL A 1 99 ? -3.078 10.270 26.034 1.00 69.25 99 VAL A C 1
ATOM 776 O O . VAL A 1 99 ? -3.512 9.119 26.097 1.00 69.25 99 VAL A O 1
ATOM 779 N N . SER A 1 100 ? -3.827 11.314 25.677 1.00 66.06 100 SER A N 1
ATOM 780 C CA . SER A 1 100 ? -5.212 11.192 25.224 1.00 66.06 100 SER A CA 1
ATOM 781 C C . SER A 1 100 ? -5.289 10.256 24.018 1.00 66.06 100 SER A C 1
ATOM 783 O O . SER A 1 100 ? -4.643 10.511 23.002 1.00 66.06 100 SER A O 1
ATOM 785 N N . SER A 1 101 ? -6.085 9.190 24.134 1.00 60.88 101 SER A N 1
ATOM 786 C CA . SER A 1 101 ? -6.449 8.298 23.031 1.00 60.88 101 SER A CA 1
ATOM 787 C C . SER A 1 101 ? -7.399 9.033 22.087 1.00 60.88 101 SER A C 1
ATOM 789 O O . SER A 1 101 ? -8.617 8.874 22.162 1.00 60.88 101 SER A O 1
ATOM 791 N N . PHE A 1 102 ? -6.832 9.921 21.279 1.00 57.69 102 PHE A N 1
ATOM 792 C CA . PHE A 1 102 ? -7.477 10.396 20.064 1.00 57.69 102 PHE A CA 1
ATOM 793 C C . PHE A 1 102 ? -7.373 9.321 18.984 1.00 57.69 102 PHE A C 1
ATOM 795 O O . PHE A 1 102 ? -6.284 8.710 18.873 1.00 57.69 102 PHE A O 1
#

Foldseek 3Di:
DPDPPVVVVVVVVVVVVVVPVPDCPVVCVVVVVVCVVVCCQQQPFPDPDPPGDGPVNVVVVVVVVVVCVVCVNCVVVCVVVVVCVVVCVVPDPPPDDPDDPD

Secondary structure (DSSP, 8-state):
---SHHHHHHHHHHHHHHHTTS--HHHHHHHHHHHHHHHHHHT-BSS-SSSP-BHHHHHHHHHHHHHHHHTTTHHHHSHHHHHHHHTTTT--TT---S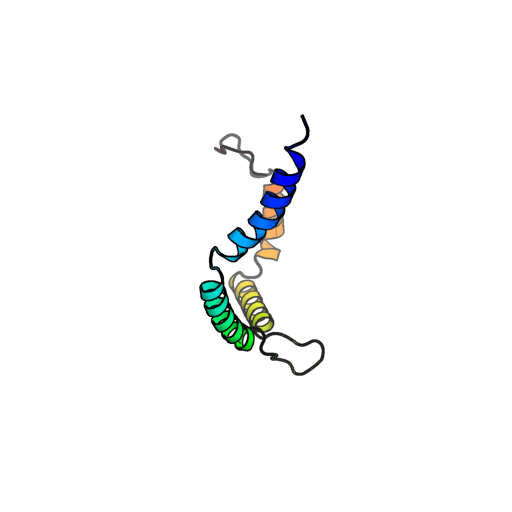S---

Radius of gyration: 27.81 Å; chains: 1; bounding box: 56×61×58 Å